Protein AF-A0A846DIK6-F1 (afdb_monomer_lite)

Sequence (46 aa):
MYSCYIIQLDALGRVLVVVYTWRGDQIRLISTRKATRTERKQYLEG

pLDDT: mean 74.58, std 9.6, range [46.06, 85.94]

Foldseek 3Di:
DAWDWDWDQDPVRFTKIWTWGDDPPDIGTDDIDGDDPVNVVVVVVD

Radius of gyration: 11.61 Å; chains: 1; bounding box: 28×20×32 Å

Structure (mmCIF, N/CA/C/O backbone):
data_AF-A0A846DIK6-F1
#
_entry.id   AF-A0A846DIK6-F1
#
loop_
_atom_site.group_PDB
_atom_site.id
_atom_site.type_symbol
_atom_site.label_atom_id
_atom_site.label_alt_id
_atom_site.label_comp_id
_atom_site.label_asym_id
_atom_site.label_entity_id
_atom_site.label_seq_id
_atom_site.pdbx_PDB_ins_code
_atom_site.Cartn_x
_atom_site.Cartn_y
_atom_site.Cartn_z
_atom_site.occupancy
_atom_site.B_iso_or_equiv
_atom_site.auth_seq_id
_atom_site.auth_comp_id
_atom_site.auth_asym_id
_atom_site.auth_atom_id
_atom_site.pdbx_PDB_model_num
ATOM 1 N N . MET A 1 1 ? -1.931 0.800 16.472 1.00 53.06 1 MET A N 1
ATOM 2 C CA . MET A 1 1 ? -0.961 0.164 15.560 1.00 53.06 1 MET A CA 1
ATOM 3 C C . MET A 1 1 ? -1.710 -0.872 14.728 1.00 53.06 1 MET A C 1
ATOM 5 O O . MET A 1 1 ? -1.729 -2.032 15.088 1.00 53.06 1 MET A O 1
ATOM 9 N N . TYR A 1 2 ? -2.400 -0.422 13.676 1.00 51.47 2 TYR A N 1
ATOM 10 C CA . TYR A 1 2 ? -3.115 -1.266 12.7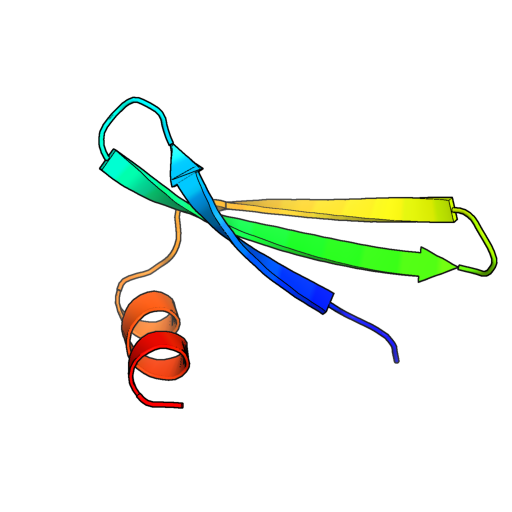06 1.00 51.47 2 TYR A CA 1
ATOM 11 C C . TYR A 1 2 ? -2.989 -0.577 11.348 1.00 51.47 2 TYR A C 1
ATOM 13 O O . TYR A 1 2 ? -3.916 0.091 10.894 1.00 51.47 2 TYR A O 1
ATOM 21 N N . SER A 1 3 ? -1.784 -0.588 10.785 1.00 64.00 3 SER A N 1
ATOM 22 C CA . SER A 1 3 ? -1.551 -0.045 9.449 1.00 64.00 3 SER A CA 1
ATOM 23 C C . SER A 1 3 ? -1.512 -1.239 8.508 1.00 64.00 3 SER A C 1
ATOM 25 O O . SER A 1 3 ? -0.589 -2.049 8.575 1.00 64.00 3 SER A O 1
ATOM 27 N N . CYS A 1 4 ? -2.579 -1.413 7.738 1.00 61.56 4 CYS A N 1
ATOM 28 C CA . CYS A 1 4 ? -2.695 -2.468 6.748 1.00 61.56 4 CYS A CA 1
ATOM 29 C C . CYS A 1 4 ? -2.392 -1.842 5.385 1.00 61.56 4 CYS A C 1
ATOM 31 O O . CYS A 1 4 ? -2.864 -0.748 5.065 1.00 61.56 4 CYS A O 1
ATOM 33 N N . TYR A 1 5 ? -1.538 -2.510 4.621 1.00 74.31 5 TYR A N 1
ATOM 34 C CA . TYR A 1 5 ? -1.045 -2.028 3.341 1.00 74.31 5 TYR A CA 1
ATOM 35 C C . TYR A 1 5 ? -1.528 -2.998 2.271 1.00 74.31 5 TYR A C 1
ATOM 37 O O . TYR A 1 5 ? -1.315 -4.200 2.409 1.00 74.31 5 TYR A O 1
ATOM 45 N N . ILE A 1 6 ? -2.173 -2.491 1.221 1.00 74.44 6 ILE A N 1
ATOM 46 C CA . ILE A 1 6 ? -2.551 -3.296 0.054 1.00 74.44 6 ILE A CA 1
ATOM 47 C C . ILE A 1 6 ? -1.731 -2.870 -1.155 1.00 74.44 6 ILE A C 1
ATOM 49 O O . ILE A 1 6 ? -1.442 -1.686 -1.359 1.00 74.44 6 ILE A O 1
ATOM 53 N N . ILE A 1 7 ? -1.356 -3.864 -1.953 1.00 78.25 7 ILE A N 1
ATOM 54 C CA . ILE A 1 7 ? -0.621 -3.686 -3.196 1.00 78.25 7 ILE A CA 1
ATOM 55 C C . ILE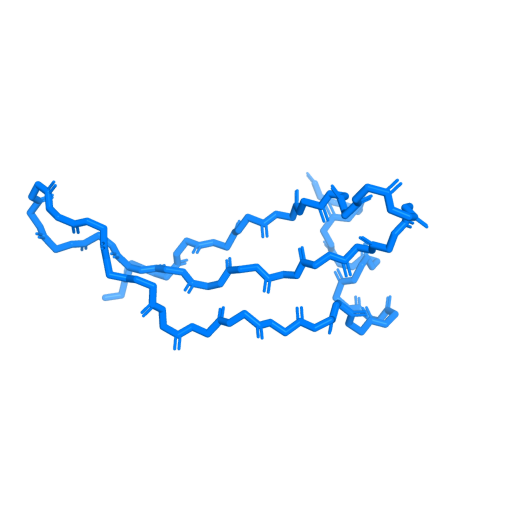 A 1 7 ? -1.595 -3.956 -4.323 1.00 78.25 7 ILE A C 1
ATOM 57 O O . ILE A 1 7 ? -2.095 -5.069 -4.466 1.00 78.25 7 ILE A O 1
ATOM 61 N N . GLN A 1 8 ? -1.858 -2.931 -5.122 1.00 74.25 8 GLN A N 1
ATOM 62 C CA . GLN A 1 8 ? -2.774 -3.045 -6.244 1.00 74.25 8 GLN A CA 1
ATOM 63 C C . GLN A 1 8 ? -2.059 -2.696 -7.543 1.00 74.25 8 GLN A C 1
ATOM 65 O O . GLN A 1 8 ? -1.169 -1.841 -7.584 1.00 74.25 8 GLN A O 1
ATOM 70 N N . LEU A 1 9 ? -2.447 -3.380 -8.613 1.00 77.56 9 LEU A N 1
ATOM 71 C CA . LEU A 1 9 ? -2.084 -3.008 -9.969 1.00 77.56 9 LEU A CA 1
ATOM 72 C C . LEU A 1 9 ? -3.104 -1.986 -10.462 1.00 77.56 9 LEU A C 1
ATOM 74 O O . LEU A 1 9 ? -4.304 -2.247 -10.479 1.00 77.56 9 LEU A O 1
ATOM 78 N N . ASP A 1 10 ? -2.614 -0.814 -10.838 1.00 74.75 10 ASP A N 1
ATOM 79 C CA . ASP A 1 10 ? -3.390 0.157 -11.594 1.00 74.75 10 ASP A CA 1
ATOM 80 C C . ASP A 1 10 ? -3.738 -0.414 -12.978 1.00 74.75 10 ASP A C 1
ATOM 82 O O . ASP A 1 10 ? -3.028 -1.290 -13.483 1.00 74.75 10 ASP A O 1
ATOM 86 N N . ALA A 1 11 ? -4.773 0.122 -13.628 1.00 74.06 11 ALA A N 1
ATOM 87 C CA . ALA A 1 11 ? -5.2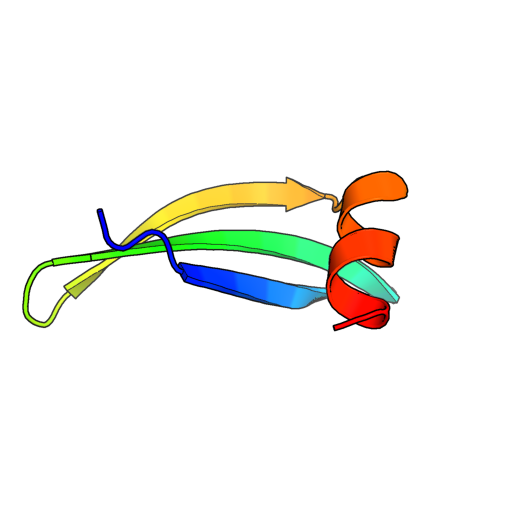10 -0.312 -14.960 1.00 74.06 11 ALA A CA 1
ATOM 88 C C . ALA A 1 11 ? -4.085 -0.271 -16.019 1.00 74.06 11 ALA A C 1
ATOM 90 O O . ALA A 1 11 ? -4.136 -0.985 -17.015 1.00 74.06 11 ALA A O 1
ATOM 91 N N . LEU A 1 12 ? -3.038 0.528 -15.782 1.00 77.19 12 LEU A N 1
ATOM 92 C CA . LEU A 1 12 ? -1.851 0.647 -16.635 1.00 77.19 12 LEU A CA 1
ATOM 93 C C . LEU A 1 12 ? -0.665 -0.246 -16.205 1.00 77.19 12 LEU A C 1
ATOM 95 O O . LEU A 1 12 ? 0.467 -0.012 -16.632 1.00 77.19 12 LEU A O 1
ATOM 99 N N . GLY A 1 13 ? -0.867 -1.220 -15.311 1.00 74.31 13 GLY A N 1
ATOM 100 C CA . GLY A 1 13 ? 0.180 -2.147 -14.848 1.00 74.31 13 GLY A CA 1
ATOM 101 C C . GLY A 1 13 ? 1.192 -1.533 -13.868 1.00 74.31 13 GLY A C 1
ATOM 102 O O . GLY A 1 13 ? 2.284 -2.069 -13.643 1.00 74.31 13 GLY A O 1
ATOM 103 N N . ARG A 1 14 ? 0.867 -0.381 -13.271 1.00 79.50 14 ARG A N 1
ATOM 104 C CA . ARG A 1 14 ? 1.710 0.284 -12.266 1.00 79.50 14 ARG A CA 1
ATOM 105 C C . ARG A 1 14 ? 1.309 -0.198 -10.883 1.00 79.50 14 ARG A C 1
ATOM 107 O O . ARG A 1 14 ? 0.130 -0.239 -10.573 1.00 79.50 14 ARG A O 1
ATOM 114 N N . VAL A 1 15 ? 2.283 -0.528 -10.040 1.00 79.75 15 VAL A N 1
ATOM 115 C CA . VAL A 1 15 ? 1.976 -0.955 -8.672 1.00 79.75 15 VAL A CA 1
ATOM 116 C C . VAL A 1 15 ? 1.805 0.258 -7.763 1.00 79.75 15 VAL A C 1
ATOM 118 O O . VAL A 1 15 ? 2.653 1.158 -7.725 1.00 79.75 15 VAL A O 1
ATOM 121 N N . LEU A 1 16 ? 0.683 0.268 -7.057 1.00 80.56 16 LEU A N 1
ATOM 122 C CA . LEU A 1 16 ? 0.286 1.261 -6.073 1.00 80.56 16 LEU A CA 1
ATOM 123 C C . LEU A 1 16 ? 0.313 0.612 -4.691 1.00 80.56 16 LEU A C 1
ATOM 125 O O . LEU A 1 16 ? -0.173 -0.506 -4.521 1.00 80.56 16 LEU A O 1
ATOM 129 N N . VAL A 1 17 ? 0.879 1.327 -3.720 1.00 81.31 17 VAL A N 1
ATOM 130 C CA . VAL A 1 17 ? 0.778 0.971 -2.304 1.00 81.31 17 VAL A CA 1
ATOM 131 C C . VAL A 1 17 ? -0.278 1.871 -1.692 1.00 81.31 17 VAL A C 1
ATOM 133 O O . VAL A 1 17 ? -0.169 3.103 -1.736 1.00 81.31 17 VAL A O 1
ATOM 136 N N . VAL A 1 18 ? -1.295 1.246 -1.114 1.00 82.06 18 VAL A N 1
ATOM 137 C CA . VAL A 1 18 ? -2.346 1.945 -0.383 1.00 82.06 18 VAL A CA 1
ATOM 138 C C . VAL A 1 18 ? -2.200 1.609 1.085 1.00 82.06 18 VAL A C 1
ATOM 140 O O . VAL A 1 18 ? -2.226 0.444 1.473 1.00 82.06 18 VAL A O 1
ATOM 143 N N . VAL A 1 19 ? -2.044 2.652 1.892 1.00 82.25 19 VAL A N 1
ATOM 144 C CA . VAL A 1 19 ? -1.974 2.559 3.345 1.00 82.25 19 VAL A CA 1
ATOM 145 C C . VAL A 1 19 ? -3.332 2.927 3.901 1.00 82.25 19 VAL A C 1
ATOM 147 O O . VAL 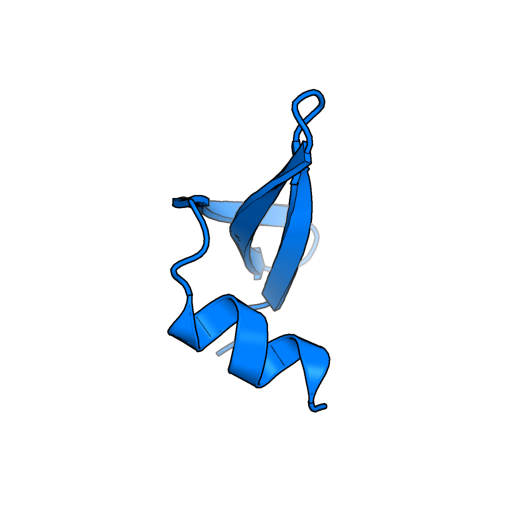A 1 19 ? -3.804 4.050 3.691 1.00 82.25 19 VAL A 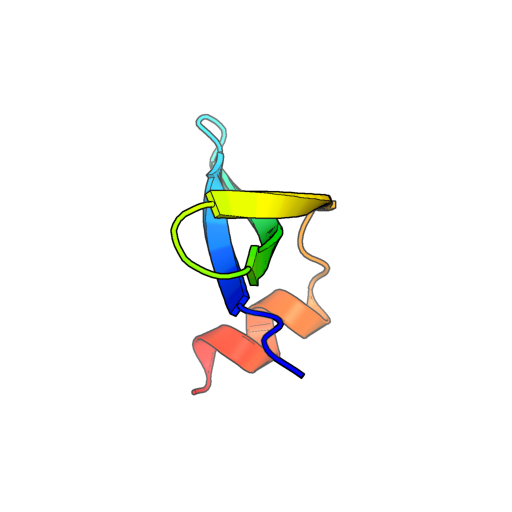O 1
ATOM 150 N N . TYR A 1 20 ? -3.938 2.019 4.652 1.00 85.25 20 TYR A N 1
ATOM 151 C CA . TYR A 1 20 ? -5.135 2.325 5.415 1.00 85.25 20 TYR A CA 1
ATOM 152 C C . TYR A 1 20 ? -5.032 1.793 6.836 1.00 85.25 20 TYR A C 1
ATOM 154 O O . TYR A 1 20 ? -4.221 0.932 7.179 1.00 85.25 20 TYR A O 1
ATOM 162 N N . THR A 1 21 ? -5.885 2.334 7.688 1.00 85.69 21 THR A N 1
ATOM 163 C CA . THR A 1 21 ? -6.071 1.837 9.041 1.00 85.69 21 THR A CA 1
ATOM 164 C C . THR A 1 21 ? -7.534 1.495 9.250 1.00 85.69 21 THR A C 1
ATOM 166 O O . THR A 1 21 ? -8.425 2.151 8.706 1.00 85.69 21 THR A O 1
ATOM 169 N N . TRP A 1 22 ? -7.765 0.446 10.028 1.00 80.94 22 TRP A N 1
ATOM 170 C CA . TRP A 1 22 ? -9.085 0.088 10.520 1.00 80.94 22 TRP A CA 1
ATOM 171 C C . TRP A 1 22 ? -9.297 0.730 11.885 1.00 80.94 22 TRP A C 1
ATOM 173 O O . TRP A 1 22 ? -8.483 0.559 12.797 1.00 80.94 22 TRP A O 1
ATOM 183 N N . ARG A 1 23 ? -10.402 1.462 12.032 1.00 82.12 23 ARG A N 1
ATOM 184 C CA . ARG A 1 23 ? -10.867 1.960 13.328 1.00 82.12 23 ARG A CA 1
ATOM 185 C C . ARG A 1 23 ? -12.303 1.498 13.545 1.00 82.12 23 ARG A C 1
ATOM 187 O O . ARG A 1 23 ? -13.236 2.114 13.039 1.00 82.12 23 ARG A O 1
ATOM 194 N N . GLY A 1 24 ? -12.458 0.420 14.312 1.00 83.69 24 GLY A N 1
ATOM 195 C CA . GLY A 1 24 ? -13.750 -0.249 14.464 1.00 83.69 24 GLY A CA 1
ATOM 196 C C . GLY A 1 24 ? -14.194 -0.826 13.122 1.00 83.69 24 GLY A C 1
ATOM 197 O O . GLY A 1 24 ? -13.467 -1.629 12.548 1.00 83.69 24 GLY A O 1
ATOM 198 N N . ASP A 1 25 ? -15.333 -0.354 12.618 1.00 83.94 25 ASP A N 1
ATOM 199 C CA . ASP A 1 25 ? -15.950 -0.812 11.364 1.00 83.94 25 ASP A CA 1
ATOM 200 C C . ASP A 1 25 ? -15.598 0.064 10.141 1.00 83.94 25 ASP A C 1
ATOM 202 O O . ASP A 1 25 ? -16.017 -0.205 9.021 1.00 83.94 25 ASP A O 1
ATOM 206 N N . GLN A 1 26 ? -14.821 1.138 10.332 1.00 83.75 26 GLN A N 1
ATOM 207 C CA . GLN A 1 26 ? -14.497 2.077 9.256 1.00 83.75 26 GLN A CA 1
ATOM 208 C C . GLN A 1 26 ? -13.048 1.951 8.779 1.00 83.75 26 GLN A C 1
ATOM 210 O O . GLN A 1 26 ? -12.098 1.962 9.573 1.00 83.75 26 GLN A O 1
ATOM 215 N N . ILE A 1 27 ? -12.887 1.917 7.453 1.00 85.94 27 ILE A N 1
ATOM 216 C CA . ILE A 1 27 ? -11.596 1.984 6.767 1.00 85.94 27 ILE A CA 1
ATOM 217 C C . ILE A 1 27 ? -11.228 3.454 6.565 1.00 85.94 27 ILE A C 1
ATOM 219 O O . ILE A 1 27 ? -11.898 4.178 5.829 1.00 85.94 27 ILE A O 1
ATOM 223 N N . ARG A 1 28 ? -10.126 3.900 7.172 1.00 83.00 28 ARG A N 1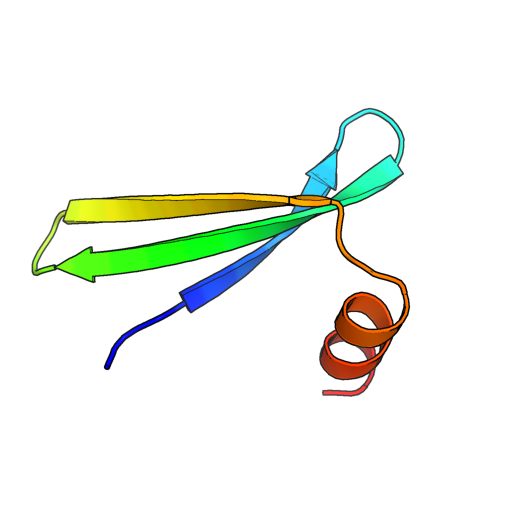
ATOM 224 C CA . ARG A 1 28 ? -9.535 5.211 6.886 1.00 83.00 28 ARG A CA 1
ATOM 225 C C . ARG A 1 28 ? -8.323 5.034 5.987 1.00 83.00 28 ARG A C 1
ATOM 227 O O . ARG A 1 28 ? -7.284 4.546 6.430 1.00 83.00 28 ARG A O 1
ATOM 234 N N . LEU A 1 29 ? -8.444 5.486 4.743 1.00 81.94 29 LEU A N 1
ATOM 235 C CA . LEU A 1 29 ? -7.301 5.644 3.851 1.00 81.94 29 LEU A CA 1
ATOM 236 C C . LEU A 1 29 ? -6.374 6.731 4.416 1.00 81.94 29 LEU A C 1
ATOM 238 O O . LEU A 1 29 ? -6.824 7.837 4.716 1.00 81.94 29 LEU A O 1
ATOM 242 N N . ILE A 1 30 ? -5.094 6.415 4.585 1.00 84.12 30 ILE A N 1
ATOM 243 C CA . ILE A 1 30 ? -4.084 7.359 5.080 1.00 84.12 30 ILE A CA 1
ATOM 244 C C . ILE A 1 30 ? -3.317 7.953 3.901 1.00 84.12 30 ILE A C 1
ATOM 246 O O . ILE A 1 30 ? -3.111 9.162 3.841 1.00 84.12 30 ILE A O 1
ATOM 250 N N . SER A 1 31 ? -2.874 7.106 2.970 1.00 77.69 31 SER A N 1
ATOM 251 C CA . SER A 1 31 ? -2.074 7.540 1.828 1.00 77.69 31 SER A CA 1
ATOM 252 C C . SER A 1 31 ? -2.157 6.548 0.677 1.00 77.69 31 SER A C 1
ATOM 254 O O . SER A 1 31 ? -2.118 5.334 0.879 1.00 77.69 31 SER A O 1
ATOM 256 N N . THR A 1 32 ? -2.213 7.083 -0.537 1.00 76.69 32 THR A N 1
ATOM 257 C CA . THR A 1 32 ? -2.026 6.337 -1.781 1.00 76.69 32 THR A CA 1
ATOM 258 C C . THR A 1 32 ? -0.784 6.872 -2.460 1.00 76.69 32 THR A C 1
ATOM 260 O O . THR A 1 32 ? -0.748 8.039 -2.859 1.00 76.69 32 THR A O 1
ATOM 263 N N . ARG A 1 33 ? 0.238 6.030 -2.602 1.00 81.12 33 ARG A N 1
ATOM 264 C CA . ARG A 1 33 ? 1.462 6.407 -3.308 1.00 81.12 33 ARG A CA 1
ATOM 265 C C . ARG A 1 33 ? 1.880 5.331 -4.290 1.00 81.12 33 ARG A C 1
ATOM 267 O O . ARG A 1 33 ? 1.593 4.146 -4.122 1.00 81.12 33 ARG A O 1
ATOM 274 N N . LYS A 1 34 ? 2.594 5.750 -5.331 1.00 79.25 34 LYS A N 1
ATOM 275 C CA . LYS A 1 34 ? 3.229 4.815 -6.256 1.00 79.25 34 LYS A CA 1
ATOM 276 C C . LYS A 1 34 ? 4.264 3.996 -5.493 1.00 79.25 34 LYS A C 1
ATOM 278 O O . LYS A 1 34 ? 5.087 4.569 -4.780 1.00 79.25 34 LYS A O 1
ATOM 283 N N . ALA A 1 35 ? 4.211 2.678 -5.653 1.00 76.50 35 ALA A N 1
ATOM 284 C CA . ALA A 1 35 ? 5.148 1.786 -4.994 1.00 76.50 35 ALA A CA 1
ATOM 285 C C . ALA A 1 35 ? 6.570 2.096 -5.458 1.00 76.50 35 ALA A C 1
ATOM 287 O O . ALA A 1 35 ? 6.848 2.118 -6.665 1.00 76.50 35 ALA A O 1
ATOM 288 N N . THR A 1 36 ? 7.476 2.325 -4.514 1.00 76.38 36 THR A N 1
ATOM 289 C CA . THR A 1 36 ? 8.901 2.403 -4.839 1.00 76.38 36 THR A CA 1
ATOM 290 C C . THR A 1 36 ? 9.449 1.001 -5.127 1.00 76.38 36 THR A C 1
ATOM 292 O O . THR A 1 36 ? 8.877 -0.007 -4.707 1.00 76.38 36 THR A O 1
ATOM 295 N N . ARG A 1 37 ? 10.556 0.902 -5.881 1.00 72.62 37 ARG A N 1
ATOM 296 C CA . ARG A 1 37 ? 11.160 -0.397 -6.252 1.00 72.62 37 ARG A CA 1
ATOM 297 C C . ARG A 1 37 ? 11.503 -1.260 -5.030 1.00 72.62 37 ARG A C 1
ATOM 299 O O . ARG A 1 37 ? 11.327 -2.471 -5.092 1.00 72.62 37 ARG A O 1
ATOM 306 N N . THR A 1 38 ? 11.945 -0.634 -3.941 1.00 73.19 38 THR A N 1
ATOM 307 C CA . THR A 1 38 ? 12.322 -1.309 -2.691 1.00 73.19 38 THR A CA 1
ATOM 308 C C . THR A 1 38 ? 11.117 -1.930 -1.988 1.00 73.19 38 THR A C 1
ATOM 310 O O . THR A 1 38 ? 11.167 -3.099 -1.624 1.00 73.19 38 THR A O 1
ATOM 313 N N . GLU A 1 39 ? 10.007 -1.191 -1.877 1.00 71.62 39 GLU A N 1
ATOM 314 C CA . GLU A 1 39 ? 8.759 -1.708 -1.293 1.00 71.62 39 GLU A CA 1
ATOM 315 C C . GLU A 1 39 ? 8.211 -2.875 -2.109 1.00 71.62 39 GLU A C 1
ATOM 317 O O . GLU A 1 39 ? 7.847 -3.907 -1.558 1.00 71.62 39 GLU A O 1
ATOM 322 N N . ARG A 1 40 ? 8.227 -2.747 -3.442 1.00 68.62 40 ARG A N 1
ATOM 323 C CA . ARG A 1 40 ? 7.793 -3.814 -4.353 1.00 68.62 40 ARG A CA 1
ATOM 324 C C . ARG A 1 40 ? 8.542 -5.125 -4.095 1.00 68.62 40 ARG A C 1
ATOM 326 O O . ARG A 1 40 ? 7.936 -6.181 -4.192 1.00 68.62 40 ARG A O 1
ATOM 333 N N . LYS A 1 41 ? 9.839 -5.047 -3.778 1.00 70.62 41 LYS A N 1
ATOM 334 C CA . LYS A 1 41 ? 10.680 -6.216 -3.502 1.00 70.62 41 LYS A CA 1
ATOM 335 C C . LYS A 1 41 ? 10.399 -6.810 -2.120 1.00 70.62 41 LYS A C 1
ATOM 337 O O . LYS A 1 41 ? 10.179 -8.009 -2.028 1.00 70.62 41 LYS A O 1
ATOM 342 N N . GLN A 1 42 ? 10.315 -5.976 -1.081 1.00 67.06 42 GLN A N 1
ATOM 343 C CA . GLN A 1 42 ? 10.045 -6.448 0.284 1.00 67.06 42 GLN A CA 1
ATOM 344 C C . GLN A 1 42 ? 8.725 -7.217 0.432 1.00 67.06 42 GLN A C 1
ATOM 346 O O . GLN A 1 42 ? 8.647 -8.084 1.291 1.00 67.06 42 GLN A O 1
ATOM 351 N N . TYR A 1 43 ? 7.706 -6.913 -0.378 1.00 63.72 43 TYR A N 1
ATOM 352 C CA . TYR A 1 43 ? 6.411 -7.602 -0.316 1.00 63.72 43 TYR A CA 1
ATOM 353 C C . TYR A 1 43 ? 6.234 -8.737 -1.333 1.00 63.72 43 TYR A C 1
ATOM 355 O O . TYR A 1 43 ? 5.286 -9.497 -1.209 1.00 63.72 43 TYR A O 1
ATOM 363 N N . LEU A 1 44 ? 7.086 -8.836 -2.361 1.00 59.22 44 LEU A N 1
ATOM 364 C CA . LEU A 1 44 ? 7.089 -9.991 -3.273 1.00 59.22 44 LEU A CA 1
ATOM 365 C C . LEU A 1 44 ? 7.918 -11.161 -2.723 1.00 59.22 44 LEU A C 1
ATOM 367 O O . LEU A 1 44 ? 7.780 -12.279 -3.206 1.00 59.22 44 LEU A O 1
ATOM 371 N N . GLU A 1 45 ? 8.801 -10.895 -1.759 1.00 55.16 45 GLU A N 1
ATOM 372 C CA . GLU A 1 45 ? 9.684 -11.886 -1.131 1.00 55.16 45 GLU A CA 1
ATOM 373 C C . GLU A 1 45 ? 9.162 -12.403 0.228 1.00 55.16 45 GLU A C 1
ATOM 375 O O . GLU A 1 45 ? 9.872 -13.151 0.898 1.00 55.16 45 GLU A O 1
ATOM 380 N N . GLY A 1 46 ? 7.943 -12.029 0.635 1.00 46.06 46 GLY A N 1
ATOM 381 C CA . GLY A 1 46 ? 7.254 -12.534 1.833 1.00 46.06 46 GLY A CA 1
ATOM 382 C C . GLY A 1 46 ? 5.855 -13.025 1.502 1.00 46.06 46 GLY A C 1
ATOM 383 O O . GLY A 1 46 ? 5.389 -13.939 2.214 1.00 46.06 46 GLY A O 1
#

Secondary structure (DSSP, 8-state):
--EEEEEEE-TTS-EEEEEEEEETTEEEEEEEEEPPHHHHHHHH--